Protein AF-A0A972XJC8-F1 (afdb_monomer_lite)

Radius of gyration: 24.73 Å; chains: 1; bounding box: 73×44×59 Å

Foldseek 3Di:
DVVVVVVVVVVVVVVCVVPVCVVVDVPPCPDPDCPDPVVVVVVVVPPPPDDPVVVVVLVVLVVVVLVVLPLQALPDDPVVVCVSSVDDPVSVVCCCVPPVVHDPVLVSLQSLLVVLVVCVVVVVVVPDPPQVSCNSSNHPDPVSNVVSNVVPDDD

Secondary structure (DSSP, 8-state):
-HHHHHHHHHHHHHHHHH-HHHHS-TT----S-TTSHHHHHHHHHT-----HHHHHHHHHHHHHHHHHTGGGSTT--HHHHHHHH---HHHHHHIIIIIS-S-HHHHHHHHHHHHHHHHHHTTGGGTS-HHHHHHHTT-S-HHHHHHHHHHHS--

Sequence (155 aa):
MNRIAATSLMVLCIQLYINPYVLFGFTEVKYFSNTSLIARLYSVKEKTAYSQEWIDDLCRQFDQLEMNKSYLQSSYSMKQLKDELQIPSKSITYYFSEIAKNSFSEWKNKKRTEHAIKLIDEGYLRKYTREQLAKECGFLSRSNFNQALKSYSPK

pLDDT: mean 84.59, std 14.08, range [38.09, 95.75]

Structure (mmCIF, N/CA/C/O backbone):
data_AF-A0A972XJC8-F1
#
_entry.id   AF-A0A972XJC8-F1
#
loop_
_atom_site.group_PDB
_atom_site.id
_atom_site.type_symbol
_atom_site.label_atom_id
_atom_site.label_alt_id
_atom_site.label_comp_id
_atom_site.label_asym_id
_atom_site.label_entity_id
_atom_site.label_seq_id
_atom_site.pdbx_PDB_ins_code
_atom_site.Cartn_x
_atom_site.Cartn_y
_atom_site.Cartn_z
_atom_site.occupancy
_atom_site.B_iso_or_equiv
_atom_site.auth_seq_id
_atom_site.auth_comp_id
_atom_site.auth_asym_id
_atom_site.auth_atom_id
_atom_site.pdbx_PDB_model_num
ATOM 1 N N . MET A 1 1 ? 49.097 26.335 -35.476 1.00 63.31 1 MET A N 1
ATOM 2 C CA . MET A 1 1 ? 48.152 25.279 -35.043 1.00 63.31 1 MET A CA 1
ATOM 3 C C . MET A 1 1 ? 47.646 25.464 -33.613 1.00 63.31 1 MET A C 1
ATOM 5 O O . MET A 1 1 ? 46.438 25.506 -33.433 1.00 63.31 1 MET A O 1
ATOM 9 N N . ASN A 1 2 ? 48.511 25.675 -32.613 1.00 75.31 2 ASN A N 1
ATOM 10 C CA . ASN A 1 2 ? 48.096 25.657 -31.195 1.00 75.31 2 ASN A CA 1
ATOM 11 C C . ASN A 1 2 ? 47.083 26.746 -30.783 1.00 75.31 2 ASN A C 1
ATOM 13 O O . ASN A 1 2 ? 46.225 26.489 -29.947 1.00 75.31 2 ASN A O 1
ATOM 17 N N . ARG A 1 3 ? 47.125 27.942 -31.390 1.00 84.50 3 ARG A N 1
ATOM 18 C CA . ARG A 1 3 ? 46.195 29.040 -31.046 1.00 84.50 3 ARG A CA 1
ATOM 19 C C . ARG A 1 3 ? 44.754 28.766 -31.490 1.00 84.50 3 ARG A C 1
ATOM 21 O O . ARG A 1 3 ? 43.836 29.069 -30.746 1.00 84.50 3 ARG A O 1
ATOM 28 N N . ILE A 1 4 ? 44.572 28.147 -32.657 1.00 88.56 4 ILE A N 1
ATOM 29 C CA . ILE A 1 4 ? 43.247 27.812 -33.208 1.00 88.56 4 ILE A CA 1
ATOM 30 C C . ILE A 1 4 ? 42.611 26.671 -32.404 1.00 88.56 4 ILE A C 1
ATOM 32 O O . ILE A 1 4 ? 41.414 26.690 -32.123 1.00 88.56 4 ILE A O 1
ATOM 36 N N . ALA A 1 5 ? 43.422 25.698 -31.978 1.00 86.69 5 ALA A N 1
ATOM 37 C CA . ALA A 1 5 ? 42.970 24.632 -31.090 1.00 86.69 5 ALA A CA 1
ATOM 38 C C . ALA A 1 5 ? 42.522 25.189 -29.727 1.00 86.69 5 ALA A C 1
ATOM 40 O O . ALA A 1 5 ? 41.445 24.841 -29.250 1.00 86.69 5 ALA A O 1
ATOM 41 N N . ALA A 1 6 ? 43.296 26.112 -29.144 1.00 89.00 6 ALA A N 1
ATOM 42 C CA . ALA A 1 6 ? 42.957 26.745 -27.870 1.00 89.00 6 ALA A CA 1
ATOM 43 C C . ALA A 1 6 ? 41.654 27.559 -27.947 1.00 89.00 6 ALA A C 1
ATOM 45 O O . ALA A 1 6 ? 40.802 27.437 -27.069 1.00 89.00 6 ALA A O 1
ATOM 46 N N . THR A 1 7 ? 41.456 28.338 -29.017 1.00 91.00 7 THR A N 1
ATOM 47 C CA . THR A 1 7 ? 40.209 29.096 -29.204 1.00 91.00 7 THR A CA 1
ATOM 48 C C . THR A 1 7 ? 39.013 28.177 -29.430 1.00 91.00 7 THR A C 1
ATOM 50 O O . THR A 1 7 ? 37.944 28.428 -28.885 1.00 91.00 7 THR A O 1
ATOM 53 N N . SER A 1 8 ? 39.190 27.080 -30.172 1.00 89.94 8 SER A N 1
ATOM 54 C CA . SER A 1 8 ? 38.115 26.108 -30.421 1.00 89.94 8 SER A CA 1
ATOM 55 C C . SER A 1 8 ? 37.698 25.377 -29.140 1.00 89.94 8 SER A C 1
ATOM 57 O O . SER A 1 8 ? 36.509 25.203 -28.885 1.00 89.94 8 SER A O 1
ATOM 59 N N . LEU A 1 9 ? 38.667 25.016 -28.291 1.00 91.62 9 LEU A N 1
ATOM 60 C CA . LEU A 1 9 ? 38.407 24.403 -26.988 1.00 91.62 9 LEU A CA 1
ATOM 61 C C . LEU A 1 9 ? 37.679 25.368 -26.041 1.00 91.62 9 LEU A C 1
ATOM 63 O O . LEU A 1 9 ? 36.739 24.972 -25.359 1.00 91.62 9 LEU A O 1
ATOM 67 N N . MET A 1 10 ? 38.073 26.644 -26.033 1.00 92.62 10 MET A N 1
ATOM 68 C CA . MET A 1 10 ? 37.434 27.661 -25.197 1.00 92.62 10 MET A CA 1
ATOM 69 C C . MET A 1 10 ? 35.967 27.885 -25.592 1.00 92.62 10 MET A C 1
ATOM 71 O O . MET A 1 10 ? 35.107 27.966 -24.718 1.00 92.62 10 MET A O 1
ATOM 75 N N . VAL A 1 11 ? 35.666 27.914 -26.895 1.00 92.69 11 VAL A N 1
ATOM 76 C CA . VAL A 1 11 ? 34.290 28.036 -27.405 1.00 92.69 11 VAL A CA 1
ATOM 77 C C . VAL A 1 11 ? 33.439 26.823 -27.013 1.00 92.69 11 VAL A C 1
ATOM 79 O O . VAL A 1 11 ? 32.319 27.007 -26.538 1.00 92.69 11 VAL A O 1
ATOM 82 N N . LEU A 1 12 ? 33.986 25.606 -27.109 1.00 88.31 12 LEU A N 1
ATOM 83 C CA . LEU A 1 12 ? 33.315 24.384 -26.649 1.00 88.31 12 LEU A CA 1
ATOM 84 C C . LEU A 1 12 ? 32.994 24.426 -25.149 1.00 88.31 12 LEU A C 1
ATOM 86 O O . LEU A 1 12 ? 31.871 24.119 -24.751 1.00 88.31 12 LEU A O 1
ATOM 90 N N . CYS A 1 13 ? 33.943 24.853 -24.312 1.00 87.12 13 CYS A N 1
ATOM 91 C CA . CYS A 1 13 ? 33.722 24.983 -22.870 1.00 87.12 13 CYS A CA 1
ATOM 92 C C . CYS A 1 13 ? 32.628 26.010 -22.540 1.00 87.12 13 CYS A C 1
ATOM 94 O O . CYS A 1 13 ? 31.799 25.766 -21.665 1.00 87.12 13 CYS A O 1
ATOM 96 N N . ILE A 1 14 ? 32.585 27.135 -23.262 1.00 89.94 14 ILE A N 1
ATOM 97 C CA . ILE A 1 14 ? 31.536 28.152 -23.099 1.00 89.94 14 ILE A CA 1
ATOM 98 C C . ILE A 1 14 ? 30.171 27.590 -23.523 1.00 89.94 14 ILE A C 1
ATOM 100 O O . ILE A 1 14 ? 29.179 27.789 -22.825 1.00 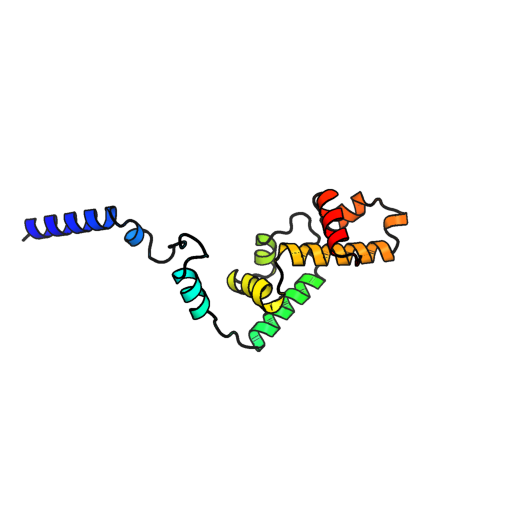89.94 14 ILE A O 1
ATOM 104 N N . GLN A 1 15 ? 30.108 26.840 -24.625 1.00 86.00 15 GLN A N 1
ATOM 105 C CA . GLN A 1 15 ? 28.871 26.207 -25.095 1.00 86.00 15 GLN A CA 1
ATOM 106 C C . GLN A 1 15 ? 28.349 25.138 -24.125 1.00 86.00 15 GLN A C 1
ATOM 108 O O . GLN A 1 15 ? 27.136 25.054 -23.927 1.00 86.00 15 GLN A O 1
ATOM 113 N N . LEU A 1 16 ? 29.241 24.372 -23.486 1.00 84.31 16 LEU A N 1
ATOM 114 C CA . LEU A 1 16 ? 28.895 23.425 -22.420 1.00 84.31 16 LEU A CA 1
ATOM 115 C C . LEU A 1 16 ? 28.418 24.134 -21.145 1.00 84.31 16 LEU A C 1
ATOM 117 O O . LEU A 1 16 ? 27.479 23.666 -20.508 1.00 84.31 16 LEU A O 1
ATOM 121 N N . TYR A 1 17 ? 29.014 25.277 -20.794 1.00 83.69 17 TYR A N 1
ATOM 122 C CA . TYR A 1 17 ? 28.587 26.076 -19.642 1.00 83.69 17 TYR A CA 1
ATOM 123 C C . TYR A 1 17 ? 27.195 26.694 -19.843 1.00 83.69 17 TYR A C 1
ATOM 125 O O . TYR A 1 17 ? 26.376 26.682 -18.929 1.00 83.69 17 TYR A O 1
ATOM 133 N N . ILE A 1 18 ? 26.905 27.195 -21.050 1.00 83.62 18 ILE A N 1
ATOM 134 C CA . ILE A 1 18 ? 25.593 27.769 -21.394 1.00 83.62 18 ILE A CA 1
ATOM 135 C C . ILE A 1 18 ? 24.519 26.677 -21.527 1.00 83.62 18 ILE A C 1
ATOM 137 O O . ILE A 1 18 ? 23.352 26.932 -21.234 1.00 83.62 18 ILE A O 1
ATOM 141 N N . ASN A 1 19 ? 24.897 25.456 -21.921 1.00 76.62 19 ASN A N 1
ATOM 142 C CA . ASN A 1 19 ? 23.995 24.308 -22.017 1.00 76.62 19 ASN A CA 1
ATOM 143 C C . ASN A 1 19 ? 24.337 23.233 -20.974 1.00 76.62 19 ASN A C 1
ATOM 145 O O . ASN A 1 19 ? 24.784 22.140 -21.345 1.00 76.62 19 ASN A O 1
ATOM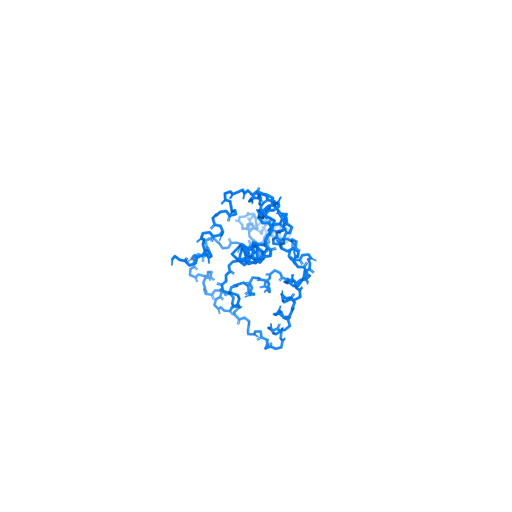 149 N N . PRO A 1 20 ? 24.064 23.480 -19.678 1.00 70.12 20 PRO A N 1
ATOM 150 C CA . PRO A 1 20 ? 24.354 22.512 -18.622 1.00 70.12 20 PRO A CA 1
ATOM 151 C C . PRO A 1 20 ? 23.647 21.165 -18.850 1.00 70.12 20 PRO A C 1
ATOM 153 O O . PRO A 1 20 ? 24.141 20.126 -18.423 1.00 70.12 20 PRO A O 1
ATOM 156 N N . TYR A 1 21 ? 22.536 21.151 -19.598 1.00 68.25 21 TYR A N 1
ATOM 157 C CA . TYR A 1 21 ? 21.818 19.937 -20.002 1.00 68.25 21 TYR A CA 1
ATOM 158 C C . TYR A 1 21 ? 22.679 18.924 -20.778 1.00 68.25 21 TYR A C 1
ATOM 160 O O . TYR A 1 21 ? 22.409 17.729 -20.707 1.00 68.25 21 TYR A O 1
ATOM 168 N N . VAL A 1 22 ? 23.725 19.372 -21.485 1.00 72.62 22 VAL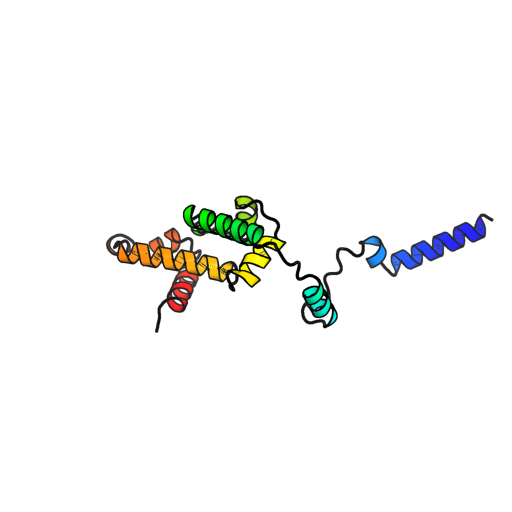 A N 1
ATOM 169 C CA . VAL A 1 22 ? 24.655 18.483 -22.207 1.00 72.62 22 VAL A CA 1
ATOM 170 C C . VAL A 1 22 ? 25.584 17.747 -21.231 1.00 72.62 22 VAL A C 1
ATOM 172 O O . VAL A 1 22 ? 25.897 16.581 -21.449 1.00 72.62 22 VAL A O 1
ATOM 175 N N . LEU A 1 23 ? 25.978 18.401 -20.130 1.00 66.62 23 LEU A N 1
ATOM 176 C CA . LEU A 1 23 ? 26.809 17.834 -19.057 1.00 66.62 23 LEU A CA 1
ATOM 177 C C . LEU A 1 23 ? 26.029 16.875 -18.148 1.00 66.62 23 LEU A C 1
ATOM 179 O O . LEU A 1 23 ? 26.581 15.872 -17.706 1.00 66.62 23 LEU A O 1
ATOM 183 N N . PHE A 1 24 ? 24.750 17.163 -17.887 1.00 64.50 24 PHE A N 1
ATOM 184 C CA . PHE A 1 24 ? 23.893 16.326 -17.036 1.00 64.50 24 PHE A CA 1
ATOM 185 C C . PHE A 1 24 ? 23.373 15.055 -17.726 1.00 64.50 24 PHE A C 1
ATOM 187 O O . PHE A 1 24 ? 22.774 14.207 -17.066 1.00 64.50 24 PHE A O 1
ATOM 194 N N . GLY A 1 25 ? 23.630 14.895 -19.029 1.00 57.06 25 GLY A N 1
ATOM 195 C CA . GLY A 1 25 ? 23.107 13.794 -19.828 1.00 57.06 25 GLY A CA 1
ATOM 196 C C . GLY A 1 25 ? 21.608 13.956 -20.099 1.00 57.06 25 GLY A C 1
ATOM 197 O O . GLY A 1 25 ? 20.821 14.358 -19.245 1.00 57.06 25 GLY A O 1
ATOM 198 N N . PHE A 1 26 ? 21.175 13.599 -21.308 1.00 59.34 26 PHE A N 1
ATOM 199 C CA . PHE A 1 26 ? 19.770 13.680 -21.742 1.00 59.34 26 PHE A CA 1
ATOM 200 C C . PHE A 1 26 ? 18.801 12.772 -20.953 1.00 59.34 26 PHE A C 1
ATOM 202 O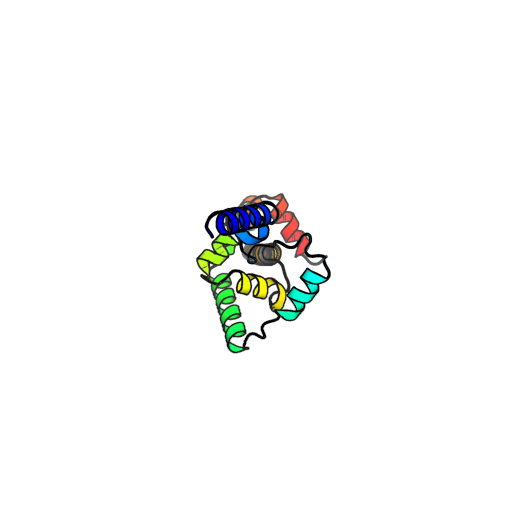 O . PHE A 1 26 ? 17.630 12.658 -21.306 1.00 59.34 26 PHE A O 1
ATOM 209 N N . THR A 1 27 ? 19.267 12.111 -19.895 1.00 54.69 27 THR A N 1
ATOM 210 C CA . THR A 1 27 ? 18.518 11.132 -19.104 1.00 54.69 27 THR A CA 1
ATOM 211 C C . THR A 1 27 ? 17.670 11.756 -17.996 1.00 54.69 27 THR A C 1
ATOM 213 O O . THR A 1 27 ? 16.738 11.110 -17.531 1.00 54.69 27 THR A O 1
ATOM 216 N N . GLU A 1 28 ? 17.929 13.005 -17.595 1.00 46.09 28 GLU A N 1
ATOM 217 C CA . GLU A 1 28 ? 17.224 13.663 -16.478 1.00 46.09 28 GLU A CA 1
ATOM 218 C C . GLU A 1 28 ? 16.487 14.948 -16.884 1.00 46.09 28 GLU A C 1
ATOM 220 O O . GLU A 1 28 ? 16.287 15.859 -16.078 1.00 46.09 28 GLU A O 1
ATOM 225 N N . VAL A 1 29 ? 16.000 15.033 -18.127 1.00 52.19 29 VAL A N 1
ATOM 226 C CA . VAL A 1 29 ? 14.974 16.033 -18.455 1.00 52.19 29 VAL A CA 1
ATOM 227 C C . VAL A 1 29 ? 13.673 15.603 -17.771 1.00 52.19 29 VAL A C 1
ATOM 229 O O . VAL A 1 29 ? 12.806 14.965 -18.365 1.00 52.19 29 VAL A O 1
ATOM 232 N N . LYS A 1 30 ? 13.522 15.948 -16.487 1.00 47.09 30 LYS A N 1
ATOM 233 C CA . LYS A 1 30 ? 12.209 16.043 -15.846 1.00 47.09 30 LYS A CA 1
ATOM 234 C C . LYS A 1 30 ? 11.433 17.098 -16.621 1.00 47.09 30 LYS A C 1
ATOM 236 O O . LYS A 1 30 ? 11.611 18.293 -16.397 1.00 47.09 30 LYS A O 1
ATOM 241 N N . TYR A 1 31 ? 10.631 16.645 -17.581 1.00 51.94 31 TYR A N 1
ATOM 242 C CA . TYR A 1 31 ? 9.769 17.499 -18.381 1.00 51.94 31 TYR A CA 1
ATOM 243 C C . TYR A 1 31 ? 9.013 18.462 -17.467 1.00 51.94 31 TYR A C 1
ATOM 245 O O . TYR A 1 31 ? 8.330 18.062 -16.522 1.00 51.94 31 TYR A O 1
ATOM 253 N N . PHE A 1 32 ? 9.179 19.750 -17.751 1.00 47.56 32 PHE A N 1
ATOM 254 C CA . PHE A 1 32 ? 8.443 20.830 -17.125 1.00 47.56 32 PHE A CA 1
ATOM 255 C C . PHE A 1 32 ? 6.952 20.597 -17.410 1.00 47.56 32 PHE A C 1
ATOM 257 O O . PHE A 1 32 ? 6.470 20.791 -18.524 1.00 47.56 32 PHE A O 1
ATOM 264 N N . SER A 1 33 ? 6.242 20.107 -16.396 1.00 54.50 33 SER A N 1
ATOM 265 C CA . SER A 1 33 ? 4.846 19.659 -16.422 1.00 54.50 33 SER A CA 1
ATOM 266 C C . SER A 1 33 ? 4.559 18.365 -17.213 1.00 54.50 33 SER A C 1
ATOM 268 O O . SER A 1 33 ? 4.747 18.256 -18.429 1.00 54.50 33 SER A O 1
ATOM 270 N N . ASN A 1 34 ? 3.969 17.392 -16.507 1.00 54.72 34 ASN A N 1
ATOM 271 C CA . ASN A 1 34 ? 3.367 16.179 -17.081 1.00 54.72 34 ASN A CA 1
ATOM 272 C C . ASN A 1 34 ? 2.172 16.476 -18.017 1.00 54.72 34 ASN A C 1
ATOM 274 O O . ASN A 1 34 ? 1.613 15.562 -18.616 1.00 54.72 34 ASN A O 1
ATOM 278 N N . THR A 1 35 ? 1.755 17.739 -18.144 1.00 56.88 35 THR A N 1
ATOM 279 C CA . THR A 1 35 ? 0.677 18.196 -19.032 1.00 56.88 35 THR A CA 1
ATOM 280 C C . THR A 1 35 ? 1.162 18.619 -20.415 1.00 56.88 35 THR A C 1
ATOM 282 O O . THR A 1 35 ? 0.330 18.837 -21.298 1.00 56.88 35 THR A O 1
ATOM 285 N N . SER A 1 36 ? 2.476 18.723 -20.645 1.00 75.06 36 SER A N 1
ATOM 286 C CA . SER A 1 36 ? 2.989 19.098 -21.964 1.00 75.06 36 SER A CA 1
ATOM 287 C C . SER A 1 36 ? 2.611 18.061 -23.032 1.00 75.06 36 SER A C 1
ATOM 289 O O . SER A 1 36 ? 2.600 16.850 -22.792 1.00 75.06 36 SER A O 1
ATOM 291 N N . LEU A 1 37 ? 2.309 18.535 -24.246 1.00 70.88 37 LEU A N 1
ATOM 292 C CA . LEU A 1 37 ? 2.016 17.678 -25.402 1.00 70.88 37 LEU A CA 1
ATOM 293 C C . LEU A 1 37 ? 3.154 16.677 -25.649 1.00 70.88 37 LEU A C 1
ATOM 295 O O . LEU A 1 37 ? 2.905 15.516 -25.950 1.00 70.88 37 LEU A O 1
ATOM 299 N N . ILE A 1 38 ? 4.397 17.124 -25.461 1.00 68.75 38 ILE A N 1
ATOM 300 C CA . ILE A 1 38 ? 5.601 16.309 -25.610 1.00 68.75 38 ILE A CA 1
ATOM 301 C C . ILE A 1 38 ? 5.590 15.165 -24.592 1.00 68.75 38 ILE A C 1
ATOM 303 O O . ILE A 1 38 ? 5.716 14.015 -25.000 1.00 68.75 38 ILE A O 1
ATOM 307 N N . ALA A 1 39 ? 5.336 15.439 -23.306 1.00 64.94 39 ALA A N 1
ATOM 308 C CA . ALA A 1 39 ? 5.211 14.391 -22.291 1.00 64.94 39 ALA A CA 1
ATOM 309 C C . ALA A 1 39 ? 4.127 13.367 -22.664 1.00 64.94 39 ALA A C 1
ATOM 311 O O . ALA A 1 39 ? 4.379 12.168 -22.625 1.00 64.94 39 ALA A O 1
ATOM 312 N N . ARG A 1 40 ? 2.958 13.824 -23.134 1.00 64.25 40 ARG A N 1
ATOM 313 C CA . ARG A 1 40 ? 1.872 12.934 -23.583 1.00 64.25 40 ARG A CA 1
ATOM 314 C C . ARG A 1 40 ? 2.265 12.087 -24.797 1.00 64.25 40 ARG A C 1
ATOM 316 O O . ARG A 1 40 ? 1.977 10.897 -24.815 1.00 64.25 40 ARG A O 1
ATOM 323 N N . LEU A 1 41 ? 2.927 12.670 -25.796 1.00 64.06 41 LEU A N 1
ATOM 324 C CA . LEU A 1 41 ? 3.381 11.957 -26.995 1.00 64.06 41 LEU A CA 1
ATOM 325 C C . LEU A 1 41 ? 4.467 10.924 -26.668 1.00 64.06 41 LEU A C 1
ATOM 327 O O . LEU A 1 41 ? 4.430 9.817 -27.201 1.00 64.06 41 LEU A O 1
ATOM 331 N N . TYR A 1 42 ? 5.385 11.246 -25.752 1.00 61.75 42 TYR A N 1
ATOM 332 C CA . TYR A 1 42 ? 6.358 10.284 -25.233 1.00 61.75 42 TYR A CA 1
ATOM 333 C C . TYR A 1 42 ? 5.680 9.163 -24.429 1.00 61.75 42 TYR A C 1
ATOM 335 O O . TYR A 1 42 ? 5.960 7.994 -24.685 1.00 61.75 42 TYR A O 1
ATOM 343 N N . SER A 1 43 ? 4.726 9.476 -23.541 1.00 58.62 43 SER A N 1
ATOM 344 C CA . SER A 1 43 ? 3.968 8.465 -22.780 1.00 58.62 43 SER A CA 1
ATOM 345 C C . SER A 1 43 ? 3.133 7.535 -23.667 1.00 58.62 43 SER A C 1
ATOM 347 O O . SER A 1 43 ? 2.964 6.365 -23.340 1.00 58.62 43 SER A O 1
ATOM 349 N N . VAL A 1 44 ? 2.619 8.029 -24.798 1.00 57.97 44 VAL A N 1
ATOM 350 C CA . VAL A 1 44 ? 1.879 7.216 -25.779 1.00 57.97 44 VAL A CA 1
ATOM 351 C C . VAL A 1 44 ? 2.813 6.280 -26.552 1.00 57.97 44 VAL A C 1
ATOM 353 O O . VAL A 1 44 ? 2.424 5.159 -26.872 1.00 57.97 44 VAL A O 1
ATOM 356 N N . LYS A 1 45 ? 4.050 6.706 -26.833 1.00 53.06 45 LYS A N 1
ATOM 357 C CA . LYS A 1 45 ? 5.014 5.929 -27.627 1.00 53.06 45 LYS A CA 1
ATOM 358 C C . LYS A 1 45 ? 5.662 4.782 -26.843 1.00 53.06 45 LYS A C 1
ATOM 360 O O . LYS A 1 45 ? 6.100 3.809 -27.445 1.00 53.06 45 LYS A O 1
ATOM 365 N N . GLU A 1 46 ? 5.700 4.872 -25.516 1.00 56.84 46 GLU A N 1
ATOM 366 C CA . GLU A 1 46 ? 6.358 3.897 -24.636 1.00 56.84 46 GLU A CA 1
ATOM 367 C C . GLU A 1 46 ? 5.386 2.895 -23.986 1.00 56.84 46 GLU A C 1
ATOM 369 O O . GLU A 1 46 ? 5.680 2.324 -22.933 1.00 56.84 46 GLU A O 1
ATOM 374 N N . LYS A 1 47 ? 4.213 2.657 -24.589 1.00 56.81 47 LYS A N 1
ATOM 375 C CA . LYS A 1 47 ? 3.328 1.564 -24.171 1.00 56.81 47 LYS A CA 1
ATOM 376 C C . LYS A 1 47 ? 3.935 0.241 -24.650 1.00 56.81 47 LYS A C 1
ATOM 378 O O . LYS A 1 47 ? 3.536 -0.316 -25.667 1.00 56.81 47 LYS A O 1
ATOM 383 N N . THR A 1 48 ? 4.970 -0.223 -23.954 1.00 60.88 48 THR A N 1
ATOM 384 C CA . THR A 1 48 ? 5.538 -1.557 -24.155 1.00 60.88 48 THR A CA 1
ATOM 385 C C . THR A 1 48 ? 4.422 -2.572 -23.948 1.00 60.88 48 THR A C 1
ATOM 387 O O . THR A 1 48 ? 3.869 -2.661 -22.853 1.00 60.88 48 THR A O 1
ATOM 390 N N . ALA A 1 49 ? 4.053 -3.295 -25.004 1.00 75.19 49 ALA A N 1
ATOM 391 C CA . ALA A 1 49 ? 3.127 -4.409 -24.898 1.00 75.19 49 ALA A CA 1
ATOM 392 C C . ALA A 1 49 ? 3.816 -5.514 -24.085 1.00 75.19 49 ALA A C 1
ATOM 394 O O . ALA A 1 49 ? 4.709 -6.195 -24.586 1.00 75.19 49 ALA A O 1
ATOM 395 N N . TYR A 1 50 ? 3.465 -5.621 -22.804 1.00 85.19 50 TYR A N 1
ATOM 396 C CA . TYR A 1 50 ? 3.926 -6.707 -21.945 1.00 85.19 50 TYR A CA 1
ATOM 397 C C . TYR A 1 50 ? 3.264 -8.019 -22.382 1.00 85.19 50 TYR A C 1
ATOM 399 O O . TYR A 1 50 ? 2.096 -8.016 -22.775 1.00 85.19 50 TYR A O 1
ATOM 407 N N . SER A 1 51 ? 3.998 -9.134 -22.335 1.00 91.19 51 SER A N 1
ATOM 408 C CA . SER A 1 51 ? 3.417 -10.451 -22.614 1.00 91.19 51 SER A CA 1
ATOM 409 C C . SER A 1 51 ? 2.379 -10.811 -21.549 1.00 91.19 51 SER A C 1
ATOM 411 O O . SER A 1 51 ? 2.501 -10.404 -20.392 1.00 91.19 51 SER A O 1
ATOM 413 N N . GLN A 1 52 ? 1.371 -11.602 -21.925 1.00 90.94 52 GLN A N 1
ATOM 414 C CA . GLN A 1 52 ? 0.343 -12.038 -20.976 1.00 90.94 52 GLN A CA 1
ATOM 415 C C . GLN A 1 52 ? 0.954 -12.827 -19.810 1.00 90.94 52 GLN A C 1
ATOM 417 O O . GLN A 1 52 ? 0.613 -12.574 -18.663 1.00 90.94 52 GLN A O 1
ATOM 422 N N . GLU A 1 53 ? 1.931 -13.693 -20.088 1.00 93.88 53 GLU A N 1
ATOM 423 C CA . GLU A 1 53 ? 2.651 -14.455 -19.060 1.00 93.88 53 GLU A CA 1
ATOM 424 C C . GLU A 1 53 ? 3.327 -13.553 -18.020 1.00 93.88 53 GLU A C 1
ATOM 426 O O . GLU A 1 53 ? 3.300 -13.850 -16.829 1.00 93.88 53 GLU A O 1
ATOM 431 N N . TRP A 1 54 ? 3.900 -12.424 -18.451 1.00 93.25 54 TRP A N 1
ATOM 432 C CA . TRP A 1 54 ? 4.514 -11.461 -17.539 1.00 93.25 54 TRP A CA 1
ATOM 433 C C . TRP A 1 54 ? 3.470 -10.735 -16.686 1.00 93.25 54 TRP A C 1
ATOM 435 O O . TRP A 1 54 ? 3.700 -10.487 -15.505 1.00 93.25 54 TRP A O 1
ATOM 445 N N . ILE A 1 55 ? 2.317 -10.397 -17.274 1.00 93.50 55 ILE A N 1
ATOM 446 C CA . ILE A 1 55 ? 1.202 -9.778 -16.543 1.00 93.50 55 ILE A CA 1
ATOM 447 C C . ILE A 1 55 ? 0.672 -10.749 -15.485 1.00 93.50 55 ILE A C 1
ATOM 449 O O . ILE A 1 55 ? 0.457 -10.348 -14.343 1.00 93.50 55 ILE A O 1
ATOM 453 N N . ASP A 1 56 ? 0.504 -12.018 -15.848 1.00 94.69 56 ASP A N 1
ATOM 454 C CA . ASP A 1 56 ? 0.020 -13.056 -14.942 1.00 94.69 56 ASP A CA 1
ATOM 455 C C . ASP A 1 56 ? 1.004 -13.291 -13.787 1.00 94.69 56 ASP A C 1
ATOM 457 O O . ASP A 1 56 ? 0.582 -13.415 -12.636 1.00 94.69 56 ASP A O 1
ATOM 461 N N . ASP A 1 57 ? 2.312 -13.304 -14.061 1.00 95.06 57 ASP A N 1
ATOM 462 C CA . ASP A 1 57 ? 3.345 -13.385 -13.024 1.00 95.06 57 ASP A CA 1
ATOM 463 C C . ASP A 1 57 ? 3.306 -12.176 -12.078 1.00 95.06 57 ASP A C 1
ATOM 465 O O . ASP A 1 57 ? 3.301 -12.339 -10.857 1.00 95.06 57 ASP A O 1
ATOM 469 N N . LEU A 1 58 ? 3.180 -10.963 -12.625 1.00 94.50 58 LEU A N 1
ATOM 470 C CA . LEU A 1 58 ? 3.055 -9.748 -11.824 1.00 94.50 58 LEU A CA 1
ATOM 471 C C . LEU A 1 58 ? 1.828 -9.805 -10.903 1.00 94.50 58 LEU A C 1
ATOM 473 O O . LEU A 1 58 ? 1.939 -9.485 -9.721 1.00 94.50 58 LEU A O 1
ATOM 477 N N . CYS A 1 59 ? 0.675 -10.245 -11.411 1.00 94.81 59 CYS A N 1
ATOM 478 C CA . CYS A 1 59 ? -0.529 -10.437 -10.602 1.00 94.81 59 CYS A CA 1
ATOM 479 C C . CYS A 1 59 ? -0.300 -11.452 -9.473 1.00 94.81 59 CYS A C 1
ATOM 481 O O . CYS A 1 59 ? -0.623 -11.155 -8.325 1.00 94.81 59 CYS A O 1
ATOM 483 N N . ARG A 1 60 ? 0.340 -12.596 -9.758 1.00 95.19 60 ARG A N 1
ATOM 484 C CA . ARG A 1 60 ? 0.658 -13.607 -8.732 1.00 95.19 60 ARG A CA 1
ATOM 485 C C . ARG A 1 60 ? 1.539 -13.053 -7.616 1.00 95.19 60 ARG A C 1
ATOM 487 O O . ARG A 1 60 ? 1.319 -13.381 -6.453 1.00 95.19 60 ARG A O 1
ATOM 494 N N . GLN A 1 61 ? 2.519 -12.212 -7.946 1.00 94.19 61 GLN A N 1
ATOM 495 C CA . GLN A 1 61 ? 3.371 -11.570 -6.941 1.00 94.19 61 GLN A CA 1
ATOM 496 C C . GLN A 1 61 ? 2.560 -10.643 -6.020 1.00 94.19 61 GLN A C 1
ATOM 498 O O . GLN A 1 61 ? 2.759 -10.644 -4.803 1.00 94.19 61 GLN A O 1
ATOM 503 N N . PHE A 1 62 ? 1.598 -9.894 -6.569 1.00 94.25 62 PHE A N 1
ATOM 504 C CA . PHE A 1 62 ? 0.685 -9.079 -5.763 1.00 94.25 62 PHE A CA 1
ATOM 505 C C . PHE A 1 62 ? -0.291 -9.924 -4.930 1.00 94.25 62 PHE A C 1
ATOM 507 O O . PHE A 1 62 ? -0.539 -9.579 -3.776 1.00 94.25 62 PHE A O 1
ATOM 514 N N . ASP A 1 63 ? -0.779 -11.053 -5.445 1.00 93.88 63 ASP A N 1
ATOM 515 C CA . ASP A 1 63 ? -1.628 -11.972 -4.677 1.00 93.88 63 ASP A CA 1
ATOM 516 C C . ASP A 1 63 ? -0.878 -12.548 -3.462 1.00 93.88 63 ASP A C 1
ATOM 518 O O . ASP A 1 63 ? -1.399 -12.566 -2.344 1.00 93.88 63 ASP A O 1
ATOM 522 N N . GLN A 1 64 ? 0.382 -12.956 -3.643 1.00 92.94 64 GLN A N 1
ATOM 523 C CA . GLN A 1 64 ? 1.240 -13.421 -2.545 1.00 92.94 64 GLN A CA 1
ATOM 524 C C . GLN A 1 64 ? 1.474 -12.327 -1.498 1.00 92.94 64 GLN A C 1
ATOM 526 O O . GLN A 1 64 ? 1.432 -12.582 -0.291 1.00 92.94 64 GLN A O 1
ATOM 531 N N . LEU A 1 65 ? 1.668 -11.089 -1.947 1.00 92.56 65 LEU A N 1
ATOM 532 C CA . LEU A 1 65 ? 1.816 -9.941 -1.062 1.00 92.56 65 LEU A CA 1
ATOM 533 C C . LEU A 1 65 ? 0.557 -9.685 -0.224 1.00 92.56 65 LEU A C 1
ATOM 535 O O . LEU A 1 65 ? 0.644 -9.357 0.964 1.00 92.56 65 LEU A O 1
ATOM 539 N N . GLU A 1 66 ? -0.623 -9.874 -0.812 1.00 91.81 66 GLU A N 1
ATOM 540 C CA . GLU A 1 66 ? -1.888 -9.770 -0.089 1.00 91.81 66 GLU A CA 1
ATOM 541 C C . GLU A 1 66 ? -2.047 -10.871 0.970 1.00 91.81 66 GLU A C 1
ATOM 543 O O . GLU A 1 66 ? -2.552 -10.602 2.063 1.00 91.81 66 GLU A O 1
ATOM 548 N N . MET A 1 67 ? -1.550 -12.082 0.703 1.00 90.88 67 MET A N 1
ATOM 549 C CA . MET A 1 67 ? -1.532 -13.170 1.686 1.00 90.88 67 MET A CA 1
ATOM 550 C C . MET A 1 67 ? -0.614 -12.875 2.879 1.00 90.88 67 MET A C 1
ATOM 552 O O . MET A 1 67 ? -0.978 -13.186 4.016 1.00 90.88 67 MET A O 1
ATOM 556 N N . ASN A 1 68 ? 0.535 -12.234 2.642 1.00 91.75 68 ASN A N 1
ATOM 557 C CA . ASN A 1 68 ? 1.503 -11.883 3.688 1.00 91.75 68 ASN A CA 1
ATOM 558 C C . ASN A 1 68 ? 1.015 -10.762 4.616 1.00 91.75 68 ASN A C 1
ATOM 560 O O . ASN A 1 68 ? 1.481 -10.644 5.748 1.00 91.75 68 ASN A O 1
ATOM 564 N N . LYS A 1 69 ? 0.068 -9.935 4.155 1.00 93.38 69 LYS A N 1
ATOM 565 C CA . LYS A 1 69 ? -0.515 -8.814 4.913 1.00 93.38 69 LYS A CA 1
ATOM 566 C C . LYS A 1 69 ? 0.493 -7.778 5.425 1.00 93.38 69 LYS A C 1
ATOM 568 O O . LYS A 1 69 ? 0.173 -7.009 6.334 1.00 93.38 69 LYS A O 1
ATOM 573 N N . SER A 1 70 ? 1.667 -7.667 4.803 1.00 93.12 70 SER A N 1
ATOM 574 C CA . SER A 1 70 ? 2.682 -6.645 5.115 1.00 93.12 70 SER A CA 1
ATOM 575 C C . SER A 1 70 ? 2.110 -5.221 5.060 1.00 93.12 70 SER A C 1
ATOM 577 O O . SER A 1 70 ? 2.510 -4.339 5.823 1.00 93.12 70 SER A O 1
ATOM 579 N N . TYR A 1 71 ? 1.071 -5.009 4.243 1.00 94.00 71 TYR A N 1
ATOM 580 C CA . TYR A 1 71 ? 0.326 -3.755 4.151 1.00 94.00 71 TYR A CA 1
ATOM 581 C C . TYR A 1 71 ? -0.347 -3.307 5.462 1.00 94.00 71 TYR A C 1
ATOM 583 O O . TYR A 1 71 ? -0.680 -2.125 5.583 1.00 94.00 71 TYR A O 1
ATOM 591 N N . LEU A 1 72 ? -0.538 -4.184 6.453 1.00 95.56 72 LEU A N 1
ATOM 592 C CA . LEU A 1 72 ? -1.066 -3.832 7.780 1.00 95.56 72 LEU A CA 1
ATOM 593 C C . LEU A 1 72 ? -0.031 -3.130 8.670 1.00 95.56 72 LEU A C 1
ATOM 595 O O . LEU A 1 72 ? -0.391 -2.523 9.673 1.00 95.56 72 LEU A O 1
ATOM 599 N N . GLN A 1 73 ? 1.251 -3.130 8.302 1.00 94.88 73 GLN A N 1
ATOM 600 C CA . GLN A 1 73 ? 2.264 -2.384 9.044 1.00 94.88 73 GLN A CA 1
ATOM 601 C C . GLN A 1 73 ? 2.045 -0.876 8.884 1.00 94.88 73 GLN A C 1
ATOM 603 O O . GLN A 1 73 ? 1.959 -0.359 7.769 1.00 94.88 73 GLN A O 1
ATOM 608 N N . SER A 1 74 ? 2.006 -0.120 9.982 1.00 90.88 74 SER A N 1
ATOM 609 C CA . SER A 1 74 ? 1.741 1.328 9.926 1.00 90.88 74 SER A CA 1
ATOM 610 C C . SER A 1 74 ? 2.749 2.112 9.080 1.00 90.88 74 SER A C 1
ATOM 612 O O . SER A 1 74 ? 2.377 3.105 8.455 1.00 90.88 74 SER A O 1
ATOM 614 N N . SER A 1 75 ? 3.999 1.647 9.008 1.00 92.56 75 SER A N 1
ATOM 615 C CA . SER A 1 75 ? 5.052 2.254 8.189 1.00 92.56 75 SER A CA 1
ATOM 616 C C . SER A 1 75 ? 4.936 1.944 6.693 1.00 92.56 75 SER A C 1
ATOM 618 O O . SER A 1 75 ? 5.610 2.622 5.923 1.00 92.56 75 SER A O 1
ATOM 620 N N . TYR A 1 76 ? 4.068 1.003 6.277 1.00 94.31 76 TYR A N 1
ATOM 621 C CA . TYR A 1 76 ? 4.039 0.440 4.923 1.00 94.31 76 TYR A CA 1
ATOM 622 C C . TYR A 1 76 ? 3.945 1.505 3.822 1.00 94.31 76 TYR A C 1
ATOM 624 O O . TYR A 1 76 ? 2.924 2.187 3.633 1.00 94.31 76 TYR A O 1
ATOM 632 N N . SER A 1 77 ? 5.043 1.632 3.088 1.00 93.38 77 SER A N 1
ATOM 633 C CA . SER A 1 77 ? 5.300 2.654 2.081 1.00 93.38 77 SER A CA 1
ATOM 634 C C . SER A 1 77 ? 5.599 2.028 0.721 1.00 93.38 77 SER A C 1
ATOM 636 O O . SER A 1 77 ? 5.936 0.852 0.623 1.00 93.38 77 SER A O 1
ATOM 638 N N . MET A 1 78 ? 5.546 2.840 -0.339 1.00 92.06 78 MET A N 1
ATOM 639 C CA . MET A 1 78 ? 5.945 2.411 -1.686 1.00 92.06 78 MET A CA 1
ATOM 640 C C . MET A 1 78 ? 7.383 1.865 -1.716 1.00 92.06 78 MET A C 1
ATOM 642 O O . MET A 1 78 ? 7.692 0.969 -2.492 1.00 92.06 78 MET A O 1
ATOM 646 N N . LYS A 1 79 ? 8.268 2.387 -0.854 1.00 91.94 79 LYS A N 1
ATOM 647 C CA . LYS A 1 79 ? 9.634 1.876 -0.717 1.00 91.94 79 LYS A CA 1
ATOM 648 C C . LYS A 1 79 ? 9.636 0.443 -0.178 1.00 91.94 79 LYS A C 1
ATOM 650 O O . LYS A 1 79 ? 10.251 -0.413 -0.789 1.00 91.94 79 LYS A O 1
ATOM 655 N N . GLN A 1 80 ? 8.897 0.173 0.898 1.00 92.69 80 GLN A N 1
ATOM 656 C CA . GLN A 1 80 ? 8.799 -1.183 1.450 1.00 92.69 80 GLN A CA 1
ATOM 657 C C . GLN A 1 80 ? 8.155 -2.162 0.473 1.00 92.69 80 GLN A C 1
ATOM 659 O O . GLN A 1 80 ? 8.642 -3.275 0.359 1.00 92.69 80 GLN A O 1
ATOM 664 N N . LEU A 1 81 ? 7.133 -1.738 -0.277 1.00 94.00 81 LEU A N 1
ATOM 665 C CA . LEU A 1 81 ? 6.546 -2.561 -1.339 1.00 94.00 81 LEU A CA 1
ATOM 666 C C . LEU A 1 81 ? 7.599 -2.973 -2.380 1.00 94.00 81 LEU A C 1
ATOM 668 O O . LEU A 1 81 ? 7.662 -4.129 -2.786 1.00 94.00 81 LEU A O 1
ATOM 672 N N . LYS A 1 82 ? 8.441 -2.025 -2.805 1.00 91.62 82 LYS A N 1
ATOM 673 C CA . LYS A 1 82 ? 9.537 -2.297 -3.742 1.00 91.62 82 LYS A CA 1
ATOM 674 C C . LYS A 1 82 ? 10.580 -3.244 -3.165 1.00 91.62 82 LYS A C 1
ATOM 676 O O . LYS A 1 82 ? 11.038 -4.127 -3.878 1.00 91.62 82 LYS A O 1
ATOM 681 N N . ASP A 1 83 ? 10.961 -3.024 -1.912 1.00 91.06 83 ASP A N 1
ATOM 682 C CA . ASP A 1 83 ? 11.967 -3.836 -1.232 1.00 91.06 83 ASP A CA 1
ATOM 683 C C . ASP A 1 83 ? 11.448 -5.272 -0.998 1.00 91.06 83 ASP A C 1
ATOM 685 O O . ASP A 1 83 ? 12.216 -6.223 -1.105 1.00 91.06 83 ASP A O 1
ATOM 689 N N . GLU A 1 84 ? 10.144 -5.429 -0.737 1.00 92.00 84 GLU A N 1
ATOM 690 C CA . GLU A 1 84 ? 9.462 -6.714 -0.527 1.00 92.00 84 GLU A CA 1
ATOM 691 C C . GLU A 1 84 ? 9.300 -7.513 -1.825 1.00 92.00 84 GLU A C 1
ATOM 693 O O . GLU A 1 84 ? 9.638 -8.692 -1.861 1.00 92.00 84 GLU A O 1
ATOM 698 N N . LEU A 1 85 ? 8.814 -6.875 -2.894 1.00 90.62 85 LEU A N 1
ATOM 699 C CA . LEU A 1 85 ? 8.592 -7.546 -4.177 1.00 90.62 85 LEU A CA 1
ATOM 700 C C . LEU A 1 85 ? 9.872 -7.687 -5.014 1.00 90.62 85 LEU A C 1
ATOM 702 O O . LEU A 1 85 ? 9.934 -8.521 -5.906 1.00 90.62 85 LEU A O 1
ATOM 706 N N . GLN A 1 86 ? 10.889 -6.855 -4.770 1.00 89.81 86 GLN A N 1
ATOM 707 C CA . GLN A 1 86 ? 12.110 -6.767 -5.586 1.00 89.81 86 GLN A CA 1
ATOM 708 C C . GLN A 1 86 ? 11.852 -6.486 -7.083 1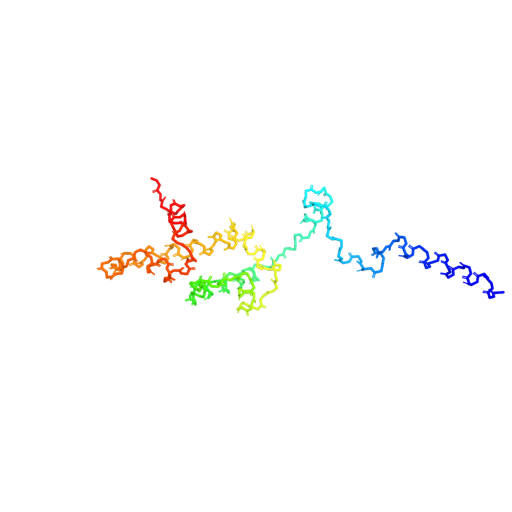.00 89.81 86 GLN A C 1
ATOM 710 O O . GLN A 1 86 ? 12.672 -6.799 -7.945 1.00 89.81 86 GLN A O 1
ATOM 715 N N . ILE A 1 87 ? 10.730 -5.832 -7.406 1.00 88.00 87 ILE A N 1
ATOM 716 C CA . ILE A 1 87 ? 10.328 -5.501 -8.781 1.00 88.00 87 ILE A CA 1
ATOM 717 C C . ILE A 1 87 ? 10.715 -4.046 -9.133 1.00 88.00 87 ILE A C 1
ATOM 719 O O . ILE A 1 87 ? 10.623 -3.145 -8.287 1.00 88.00 87 ILE A O 1
ATOM 723 N N . PRO A 1 88 ? 11.087 -3.748 -10.397 1.00 88.38 88 PRO A N 1
ATOM 724 C CA . PRO A 1 88 ? 11.284 -2.377 -10.867 1.00 88.38 88 PRO A CA 1
ATOM 725 C C . PRO A 1 88 ? 10.069 -1.459 -10.644 1.00 88.38 88 PRO A C 1
ATOM 727 O O . PRO A 1 88 ? 8.921 -1.851 -10.858 1.00 88.38 88 PRO A O 1
ATOM 730 N N . SER A 1 89 ? 10.319 -0.176 -10.329 1.00 87.44 89 SER A N 1
ATOM 731 C CA . SER A 1 89 ? 9.254 0.823 -10.099 1.00 87.44 89 SER A CA 1
ATOM 732 C C . SER A 1 89 ? 8.254 0.905 -11.257 1.00 87.44 89 SER A C 1
ATOM 734 O O . SER A 1 89 ? 7.072 1.131 -11.026 1.00 87.44 89 SER A O 1
ATOM 736 N N . LYS A 1 90 ? 8.728 0.739 -12.501 1.00 88.50 90 LYS A N 1
ATOM 737 C CA . LYS A 1 90 ? 7.894 0.828 -13.708 1.00 88.50 90 LYS A CA 1
ATOM 738 C C . LYS A 1 90 ? 6.790 -0.232 -13.702 1.00 88.50 90 LYS A C 1
ATOM 740 O O . LYS A 1 90 ? 5.654 0.098 -14.018 1.00 88.50 90 LYS A O 1
ATOM 745 N N . SER A 1 91 ? 7.098 -1.457 -13.280 1.00 90.88 91 SER A N 1
ATOM 746 C CA . SER A 1 91 ? 6.128 -2.553 -13.213 1.00 90.88 91 SER A CA 1
ATOM 747 C C . SER A 1 91 ? 5.093 -2.332 -12.112 1.00 90.88 91 SER A C 1
ATOM 749 O O . SER A 1 91 ? 3.917 -2.598 -12.318 1.00 90.88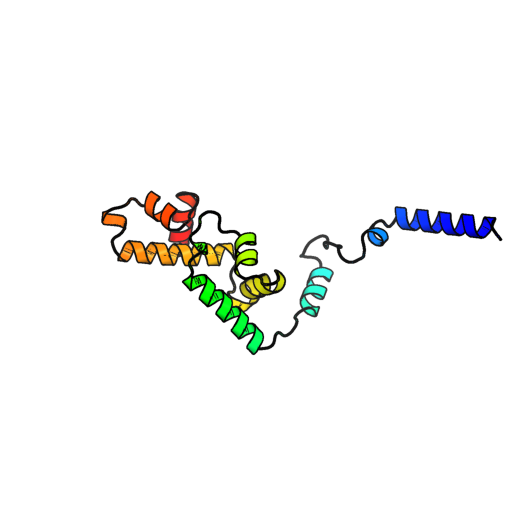 91 SER A O 1
ATOM 751 N N . ILE A 1 92 ? 5.504 -1.789 -10.962 1.00 92.38 92 ILE A N 1
ATOM 752 C CA . ILE A 1 92 ? 4.579 -1.451 -9.869 1.00 92.38 92 ILE A CA 1
ATOM 753 C C . ILE A 1 92 ? 3.637 -0.324 -10.298 1.00 92.38 92 ILE A C 1
ATOM 755 O O . ILE A 1 92 ? 2.430 -0.406 -10.085 1.00 92.38 92 ILE A O 1
ATOM 759 N N . THR A 1 93 ? 4.172 0.715 -10.944 1.00 90.75 93 THR A N 1
ATOM 760 C CA . THR A 1 93 ? 3.349 1.778 -11.526 1.00 90.75 93 THR A CA 1
ATOM 761 C C . THR A 1 93 ? 2.372 1.203 -12.546 1.00 90.75 93 THR A C 1
ATOM 763 O O . THR A 1 93 ? 1.190 1.514 -12.464 1.00 90.75 93 THR A O 1
ATOM 766 N N . TYR A 1 94 ? 2.842 0.328 -13.444 1.00 91.12 94 TYR A N 1
ATOM 767 C CA . TYR A 1 94 ? 2.000 -0.362 -14.421 1.00 91.12 94 TYR A CA 1
ATOM 768 C C . TYR A 1 94 ? 0.888 -1.174 -13.749 1.00 91.12 94 TYR A C 1
ATOM 770 O O . TYR A 1 94 ? -0.264 -1.069 -14.156 1.00 91.12 94 TYR A O 1
ATOM 778 N N . TYR A 1 95 ? 1.194 -1.921 -12.685 1.00 93.88 95 TYR A N 1
ATOM 779 C CA . TYR A 1 95 ? 0.188 -2.665 -11.930 1.00 93.88 95 TYR A CA 1
ATOM 780 C C . TYR A 1 95 ? -0.918 -1.739 -11.418 1.00 93.88 95 TYR A C 1
ATOM 782 O O . TYR A 1 95 ? -2.092 -1.954 -11.707 1.00 93.88 95 TYR A O 1
ATOM 790 N N . PHE A 1 96 ? -0.559 -0.659 -10.725 1.00 93.81 96 PHE A N 1
ATOM 791 C CA . PHE A 1 96 ? -1.542 0.266 -10.162 1.00 93.81 96 PHE A CA 1
ATOM 792 C C . PHE A 1 96 ? -2.335 1.034 -11.235 1.00 93.81 96 PHE A C 1
ATOM 794 O O . PHE A 1 96 ? -3.551 1.195 -11.112 1.00 93.81 96 PHE A O 1
ATOM 801 N N . SER A 1 97 ? -1.686 1.469 -12.319 1.00 89.50 97 SER A N 1
ATOM 802 C CA . SER A 1 97 ? -2.331 2.276 -13.363 1.00 89.50 97 SER A CA 1
ATOM 803 C C . SER A 1 97 ? -3.118 1.460 -14.389 1.00 89.50 97 SER A C 1
ATOM 805 O O . SER A 1 97 ? -4.153 1.915 -14.879 1.00 89.50 97 SER A O 1
ATOM 807 N N . GLU A 1 98 ? -2.636 0.273 -14.756 1.00 89.75 98 GLU A N 1
ATOM 808 C CA . GLU A 1 98 ? -3.206 -0.533 -15.839 1.00 89.75 98 GLU A CA 1
ATOM 809 C C . GLU A 1 98 ? -4.006 -1.737 -15.362 1.00 89.75 98 GLU A C 1
ATOM 811 O O . GLU A 1 98 ? -5.015 -2.046 -15.990 1.00 89.75 98 GLU A O 1
ATOM 816 N N . ILE A 1 99 ? -3.623 -2.365 -14.249 1.00 91.38 99 ILE A N 1
ATOM 817 C CA . ILE A 1 99 ? -4.276 -3.586 -13.759 1.00 91.38 99 ILE A CA 1
ATOM 818 C C . ILE A 1 99 ? -5.271 -3.246 -12.646 1.00 91.38 99 ILE A C 1
ATOM 820 O O . ILE A 1 99 ? -6.476 -3.417 -12.809 1.00 91.38 99 ILE A O 1
ATOM 824 N N . ALA A 1 100 ? -4.786 -2.702 -11.529 1.00 90.69 100 ALA A N 1
ATOM 825 C CA . ALA A 1 100 ? -5.600 -2.440 -10.344 1.00 90.69 100 ALA A CA 1
ATOM 826 C C . ALA A 1 100 ? -6.522 -1.217 -10.490 1.00 90.69 100 ALA A C 1
ATOM 828 O O . ALA A 1 100 ? -7.486 -1.084 -9.732 1.00 90.69 100 ALA A O 1
ATOM 829 N N . LYS A 1 101 ? -6.220 -0.323 -11.446 1.00 90.69 101 LYS A N 1
ATOM 830 C CA . LYS A 1 101 ? -6.950 0.932 -11.718 1.00 90.69 101 LYS A CA 1
ATOM 831 C C . LYS A 1 101 ? -7.172 1.776 -10.455 1.00 90.69 101 LYS A C 1
ATOM 833 O O . LYS A 1 101 ? -8.214 2.403 -10.285 1.00 90.69 101 LYS A O 1
ATOM 838 N N . ASN A 1 102 ? -6.182 1.787 -9.568 1.00 91.38 102 ASN A N 1
ATOM 839 C CA . ASN A 1 102 ? -6.193 2.543 -8.324 1.00 91.38 102 ASN A CA 1
ATOM 840 C C . ASN A 1 102 ? -4.768 2.951 -7.938 1.00 91.38 102 ASN A C 1
ATOM 842 O O . ASN A 1 102 ? -3.782 2.359 -8.366 1.00 91.38 102 ASN A O 1
ATOM 846 N N . SER A 1 103 ? -4.643 3.993 -7.127 1.00 92.81 103 SER A N 1
ATOM 847 C CA . SER A 1 103 ? -3.358 4.366 -6.546 1.00 92.81 103 SER A CA 1
ATOM 848 C C . SER A 1 103 ? -2.938 3.377 -5.454 1.00 92.81 103 SER A C 1
ATOM 850 O O . SER A 1 103 ? -3.770 2.764 -4.786 1.00 92.81 103 SER A O 1
ATOM 852 N N . PHE A 1 104 ? -1.634 3.299 -5.177 1.00 92.94 104 PHE A N 1
ATOM 853 C CA . PHE A 1 104 ? -1.105 2.516 -4.052 1.00 92.94 104 PHE A CA 1
ATOM 854 C C . PHE A 1 104 ? -1.782 2.854 -2.714 1.00 92.94 104 PHE A C 1
ATOM 856 O O . PHE A 1 104 ? -2.067 1.962 -1.916 1.00 92.94 104 PHE A O 1
ATOM 863 N N . SER A 1 105 ? -2.060 4.138 -2.459 1.00 92.00 105 SER A N 1
ATOM 864 C CA . SER A 1 105 ? -2.753 4.562 -1.238 1.00 92.00 105 SER A CA 1
ATOM 865 C C . SER A 1 105 ? -4.185 4.038 -1.178 1.00 92.00 105 SER A C 1
ATOM 867 O O . SER A 1 105 ? -4.618 3.600 -0.115 1.00 92.00 105 SER A O 1
ATOM 869 N N . GLU A 1 106 ? -4.911 4.057 -2.296 1.00 92.50 106 GLU A N 1
ATOM 870 C CA . GLU A 1 106 ? -6.271 3.516 -2.373 1.00 92.50 106 GLU A CA 1
ATOM 871 C C . GLU A 1 106 ? -6.276 2.000 -2.205 1.00 92.50 106 GLU A C 1
ATOM 873 O O . GLU A 1 106 ? -7.033 1.503 -1.376 1.00 92.50 106 GLU A O 1
ATOM 878 N N . TRP A 1 107 ? -5.394 1.275 -2.902 1.00 94.06 107 TRP A N 1
ATOM 879 C CA . TRP A 1 107 ? -5.241 -0.173 -2.730 1.00 94.06 107 TRP A CA 1
ATOM 880 C C . TRP A 1 107 ? -4.918 -0.534 -1.276 1.00 94.06 107 TRP A C 1
ATOM 882 O O . TRP A 1 107 ? -5.597 -1.365 -0.672 1.00 94.06 107 TRP A O 1
ATOM 892 N N . LYS A 1 108 ? -3.948 0.153 -0.662 1.00 93.69 108 LYS A N 1
ATOM 893 C CA . LYS A 1 108 ? -3.558 -0.087 0.732 1.00 93.69 108 LYS A CA 1
ATOM 894 C C . LYS A 1 108 ? -4.717 0.175 1.689 1.00 93.69 108 LYS A C 1
ATOM 896 O O . LYS A 1 108 ? -4.987 -0.636 2.571 1.00 93.69 108 LYS A O 1
ATOM 901 N N . ASN A 1 109 ? -5.411 1.301 1.530 1.00 93.75 109 ASN A N 1
ATOM 902 C CA . ASN A 1 109 ? -6.548 1.643 2.382 1.00 93.75 109 ASN A CA 1
ATOM 903 C C . ASN A 1 109 ? -7.703 0.656 2.194 1.00 93.75 109 ASN A C 1
ATOM 905 O O . ASN A 1 109 ? -8.287 0.237 3.186 1.00 93.75 109 ASN A O 1
ATOM 909 N N . LYS A 1 110 ? -7.980 0.234 0.955 1.00 92.81 110 LYS A N 1
ATOM 910 C CA . LYS A 1 110 ? -8.970 -0.796 0.627 1.00 92.81 110 LYS A CA 1
ATOM 911 C C . LYS A 1 110 ? -8.687 -2.088 1.393 1.00 92.81 110 LYS A C 1
ATOM 913 O O . LYS A 1 110 ? -9.534 -2.531 2.162 1.00 92.81 110 LYS A O 1
ATOM 918 N N . LYS A 1 111 ? -7.470 -2.626 1.280 1.00 94.56 111 LYS A N 1
ATOM 919 C CA . LYS A 1 111 ? -7.072 -3.878 1.947 1.00 94.56 111 LYS A CA 1
ATOM 920 C C . LYS A 1 111 ? -7.113 -3.785 3.472 1.00 94.56 111 LYS A C 1
ATOM 922 O O . LYS A 1 111 ? -7.519 -4.729 4.148 1.00 94.56 111 LYS A O 1
ATOM 927 N N . ARG A 1 112 ? -6.731 -2.636 4.036 1.00 95.75 112 ARG A N 1
ATOM 928 C CA . ARG A 1 112 ? -6.830 -2.381 5.484 1.00 95.75 112 ARG A CA 1
ATOM 929 C C . ARG A 1 112 ? -8.276 -2.286 5.961 1.00 95.75 112 ARG A C 1
ATOM 931 O O . ARG A 1 112 ? -8.593 -2.810 7.023 1.00 95.75 112 ARG A O 1
ATOM 938 N N . THR A 1 113 ? -9.150 -1.646 5.189 1.00 94.50 113 THR A N 1
ATOM 939 C CA . THR A 1 113 ? -10.579 -1.552 5.505 1.00 94.50 113 THR A CA 1
ATOM 940 C C . THR A 1 113 ? -11.265 -2.914 5.413 1.00 94.50 113 THR A C 1
ATOM 942 O O . THR A 1 113 ? -12.000 -3.273 6.327 1.00 94.50 113 THR A O 1
ATOM 945 N N . GLU A 1 114 ? -10.983 -3.705 4.374 1.00 93.69 114 GLU A N 1
ATOM 946 C CA . GLU A 1 114 ? -11.471 -5.087 4.245 1.00 93.69 114 GLU A CA 1
ATOM 947 C C . GLU A 1 114 ? -11.059 -5.938 5.456 1.00 93.69 114 GLU A C 1
ATOM 949 O O . GLU A 1 114 ? -11.876 -6.663 6.025 1.00 93.69 114 GLU A O 1
ATOM 954 N N . HIS A 1 115 ? -9.811 -5.793 5.912 1.00 95.25 115 HIS A N 1
ATOM 955 C CA . HIS A 1 115 ? -9.344 -6.465 7.121 1.00 95.25 115 HIS A CA 1
ATOM 956 C C . HIS A 1 115 ? -10.071 -5.985 8.387 1.00 95.25 115 HIS A C 1
ATOM 958 O O . HIS A 1 115 ? -10.457 -6.808 9.217 1.00 95.25 115 HIS A O 1
ATOM 964 N N . ALA A 1 116 ? -10.309 -4.677 8.515 1.00 94.81 116 ALA A N 1
ATOM 965 C CA . ALA A 1 116 ? -11.043 -4.112 9.642 1.00 94.81 116 ALA A CA 1
ATOM 966 C C . ALA A 1 116 ? -12.482 -4.638 9.718 1.00 94.81 116 ALA A C 1
ATOM 968 O O . ALA A 1 116 ? -12.934 -4.997 10.800 1.00 94.81 116 ALA A O 1
ATOM 969 N N . ILE A 1 117 ? -13.183 -4.712 8.581 1.00 93.69 117 ILE A N 1
ATOM 970 C CA . ILE A 1 117 ? -14.548 -5.254 8.498 1.00 93.69 117 ILE A CA 1
ATOM 971 C C . ILE A 1 117 ? -14.558 -6.709 8.965 1.00 93.69 117 ILE A C 1
ATOM 973 O O . ILE A 1 117 ? -15.335 -7.056 9.849 1.00 93.69 117 ILE A O 1
ATOM 977 N N . LYS A 1 118 ? -13.616 -7.526 8.480 1.00 94.44 118 LYS A N 1
ATOM 978 C CA . LYS A 1 118 ? -13.487 -8.920 8.916 1.00 94.44 118 LYS A CA 1
ATOM 979 C C . LYS A 1 118 ? -13.314 -9.048 10.437 1.00 94.44 118 LYS A C 1
ATOM 981 O O . LYS A 1 118 ? -13.991 -9.856 11.060 1.00 94.44 118 LYS A O 1
ATOM 986 N N . LEU A 1 119 ? -12.456 -8.231 11.049 1.00 95.12 119 LEU A N 1
ATOM 987 C CA . LEU A 1 119 ? -12.275 -8.233 12.508 1.00 95.12 119 LEU A CA 1
ATOM 988 C C . LEU A 1 119 ? -13.545 -7.791 13.255 1.00 95.12 119 LEU A C 1
ATOM 990 O O . LEU A 1 119 ? -13.851 -8.311 14.328 1.00 95.12 119 LEU A O 1
ATOM 994 N N . ILE A 1 120 ? -14.292 -6.828 12.709 1.00 93.56 120 ILE A N 1
ATOM 995 C CA . ILE A 1 120 ? -15.576 -6.395 13.278 1.00 93.56 120 ILE A CA 1
ATOM 996 C C . ILE A 1 120 ? -16.574 -7.555 13.272 1.00 93.56 120 ILE A C 1
ATOM 998 O O . ILE A 1 120 ? -17.188 -7.813 14.311 1.00 93.56 120 ILE A O 1
ATOM 1002 N N . ASP A 1 121 ? -16.682 -8.271 12.153 1.00 93.88 121 ASP A N 1
ATOM 1003 C CA . ASP A 1 121 ? -17.577 -9.421 11.992 1.00 93.88 121 ASP A CA 1
ATOM 1004 C C . ASP A 1 121 ? -17.188 -10.582 12.924 1.00 93.88 121 ASP A C 1
ATOM 1006 O O . ASP A 1 121 ? -18.050 -11.246 13.498 1.00 93.88 121 ASP A O 1
ATOM 1010 N N . GLU A 1 122 ? -15.889 -10.764 13.174 1.00 95.69 122 GLU A N 1
ATOM 1011 C CA . GLU A 1 122 ? -15.343 -11.710 14.161 1.00 95.69 122 GLU A CA 1
ATOM 1012 C C . GLU A 1 122 ? -15.561 -11.262 15.625 1.00 95.69 122 GLU A C 1
ATOM 1014 O O . GLU A 1 122 ? -15.208 -11.972 16.569 1.00 95.69 122 GLU A O 1
ATOM 1019 N N . GLY A 1 123 ? -16.167 -10.093 15.852 1.00 94.12 123 GLY A N 1
ATOM 1020 C CA . GLY A 1 123 ? -16.516 -9.597 17.181 1.00 94.12 123 GLY A CA 1
ATOM 1021 C C . GLY A 1 123 ? -15.377 -8.890 17.918 1.00 94.12 123 GLY A C 1
ATOM 1022 O O . GLY A 1 123 ? -15.482 -8.691 19.130 1.00 94.12 123 GLY A O 1
ATOM 1023 N N . TYR A 1 124 ? -14.320 -8.453 17.224 1.00 94.69 124 TYR A N 1
ATOM 1024 C CA . TYR A 1 124 ? -13.165 -7.758 17.817 1.00 94.69 124 TYR A CA 1
ATOM 1025 C C . TYR A 1 124 ? -13.577 -6.551 18.680 1.00 94.69 124 TYR A C 1
ATOM 1027 O O . TYR A 1 124 ? -13.053 -6.345 19.778 1.00 94.69 124 TYR A O 1
ATOM 1035 N N . LEU A 1 125 ? -14.592 -5.799 18.236 1.00 93.56 125 LEU A N 1
ATOM 1036 C CA . LEU A 1 125 ? -15.114 -4.623 18.947 1.00 93.56 125 LEU A CA 1
ATOM 1037 C C . LEU A 1 125 ? -15.861 -4.938 20.254 1.00 93.56 125 LEU A C 1
ATOM 1039 O O . LEU A 1 125 ? -16.204 -4.018 20.991 1.00 93.56 125 LEU A O 1
ATOM 1043 N N . ARG A 1 126 ? -16.113 -6.213 20.574 1.00 94.50 126 ARG A N 1
ATOM 1044 C CA . ARG A 1 126 ? -16.649 -6.610 21.888 1.00 94.50 126 ARG A CA 1
ATOM 1045 C C . ARG A 1 126 ? -15.586 -6.538 22.985 1.00 94.50 126 ARG A C 1
ATOM 1047 O O . ARG A 1 126 ? -15.933 -6.427 24.156 1.00 94.50 126 ARG A O 1
ATOM 1054 N N . LYS A 1 127 ? -14.306 -6.629 22.608 1.00 95.12 127 LYS A N 1
ATOM 1055 C CA . LYS A 1 127 ? -13.163 -6.689 23.530 1.00 95.12 127 LYS A CA 1
ATOM 1056 C C . LYS A 1 127 ? -12.236 -5.480 23.414 1.00 95.12 127 LYS A C 1
ATOM 1058 O O . LYS A 1 127 ? -11.615 -5.098 24.402 1.00 95.12 127 LYS A O 1
ATOM 1063 N N . TYR A 1 128 ? -12.135 -4.892 22.227 1.00 95.56 128 TYR A N 1
ATOM 1064 C CA . TYR A 1 128 ? -11.197 -3.817 21.924 1.00 95.56 128 TYR A CA 1
ATOM 1065 C C . TYR A 1 128 ? -11.913 -2.575 21.404 1.00 95.56 128 TYR A C 1
ATOM 1067 O O . TYR A 1 128 ? -13.015 -2.645 20.857 1.00 95.56 128 TYR A O 1
ATOM 1075 N N . THR A 1 129 ? -11.274 -1.417 21.549 1.00 93.81 129 THR A N 1
ATOM 1076 C CA . THR A 1 129 ? -11.839 -0.153 21.075 1.00 93.81 129 THR A CA 1
ATOM 1077 C C . THR A 1 129 ? -11.620 0.042 19.573 1.00 93.81 129 THR A C 1
ATOM 1079 O O . THR A 1 129 ? -10.772 -0.597 18.942 1.00 93.81 129 THR A O 1
ATOM 1082 N N . ARG A 1 130 ? -12.352 0.993 18.982 1.00 91.31 130 ARG A N 1
ATOM 1083 C CA . ARG A 1 130 ? -12.164 1.382 17.573 1.00 91.31 130 ARG A CA 1
ATOM 1084 C C . ARG A 1 130 ? -10.751 1.908 17.302 1.00 91.31 130 ARG A C 1
ATOM 1086 O O . ARG A 1 130 ? -10.241 1.756 16.199 1.00 91.31 130 ARG A O 1
ATOM 1093 N N . GLU A 1 131 ? -10.111 2.511 18.299 1.00 91.81 131 GLU A N 1
ATOM 1094 C CA . GLU A 1 131 ? -8.733 3.004 18.216 1.00 91.81 131 GLU A CA 1
ATOM 1095 C C . GLU A 1 131 ? -7.736 1.854 18.119 1.00 91.81 131 GLU A C 1
ATOM 1097 O O . GLU A 1 131 ? -6.796 1.921 17.329 1.00 91.81 131 GLU A O 1
ATOM 1102 N N . GLN A 1 132 ? -7.958 0.794 18.898 1.00 94.00 132 GLN A N 1
ATOM 1103 C CA . GLN A 1 132 ? -7.138 -0.411 18.838 1.00 94.00 132 GLN A CA 1
ATOM 1104 C C . GLN A 1 132 ? -7.317 -1.115 17.494 1.00 94.00 132 GLN A C 1
ATOM 1106 O O . GLN A 1 132 ? -6.320 -1.441 16.861 1.00 94.00 132 GLN A O 1
ATOM 1111 N N . LEU A 1 133 ? -8.555 -1.228 17.002 1.00 95.00 133 LEU A N 1
ATOM 1112 C CA . LEU A 1 133 ? -8.833 -1.763 15.667 1.00 95.00 133 LEU A CA 1
ATOM 1113 C C . LEU A 1 133 ? -8.124 -0.961 14.563 1.00 95.00 133 LEU A C 1
ATOM 1115 O O . LEU A 1 133 ? -7.503 -1.540 13.676 1.00 95.00 133 LEU A O 1
ATOM 1119 N N . ALA A 1 134 ? -8.176 0.373 14.626 1.00 94.00 134 ALA A N 1
ATOM 1120 C CA . ALA A 1 134 ? -7.491 1.232 13.663 1.00 94.00 134 ALA A CA 1
ATOM 1121 C C . ALA A 1 134 ? -5.972 0.988 13.661 1.00 94.00 134 ALA A C 1
ATOM 1123 O O . ALA A 1 134 ? -5.363 0.902 12.593 1.00 94.00 134 ALA A O 1
ATOM 1124 N N . LYS A 1 135 ? -5.370 0.847 14.849 1.00 94.44 135 LYS A N 1
ATOM 1125 C CA . LYS A 1 135 ? -3.942 0.551 15.005 1.00 94.44 135 LYS A CA 1
ATOM 1126 C C . LYS A 1 135 ? -3.589 -0.843 14.481 1.00 94.44 135 LYS A C 1
ATOM 1128 O O . LYS A 1 135 ? -2.592 -0.968 13.777 1.00 94.44 135 LYS A O 1
ATOM 1133 N N . GLU A 1 136 ? -4.414 -1.845 14.775 1.00 94.38 136 GLU A N 1
ATOM 1134 C CA . GLU A 1 136 ? -4.262 -3.225 14.291 1.00 94.38 136 GLU A CA 1
ATOM 1135 C C . GLU A 1 136 ? -4.299 -3.290 12.760 1.00 94.38 136 GLU A C 1
ATOM 1137 O O . GLU A 1 136 ? -3.513 -3.986 12.127 1.00 94.38 136 GLU A O 1
ATOM 1142 N N . CYS A 1 137 ? -5.155 -2.476 12.142 1.00 95.62 137 CYS A N 1
ATOM 1143 C CA . CYS A 1 137 ? -5.258 -2.380 10.688 1.00 95.62 137 CYS A CA 1
ATOM 1144 C C . CYS A 1 137 ? -4.192 -1.460 10.055 1.00 95.62 137 CYS A C 1
ATOM 1146 O O . CYS A 1 137 ? -4.265 -1.160 8.863 1.00 95.62 137 CYS A O 1
ATOM 1148 N N . GLY A 1 138 ? -3.220 -0.963 10.827 1.00 94.75 138 GLY A N 1
ATOM 1149 C CA . GLY A 1 138 ? -2.101 -0.162 10.324 1.00 94.75 138 GLY A CA 1
ATOM 1150 C C . GLY A 1 138 ? -2.398 1.313 10.064 1.00 94.75 138 GLY A C 1
ATOM 1151 O O . GLY A 1 138 ? -1.608 1.995 9.399 1.00 94.75 138 GLY A O 1
ATOM 1152 N N . PHE A 1 139 ? -3.533 1.846 10.521 1.00 94.50 139 PHE A N 1
ATOM 1153 C CA . PHE A 1 139 ? -3.843 3.266 10.353 1.00 94.50 139 PHE A CA 1
ATOM 1154 C C . PHE A 1 139 ? -3.062 4.123 11.354 1.00 94.50 139 PHE A C 1
ATOM 1156 O O . PHE A 1 139 ? -3.048 3.865 12.554 1.00 94.50 139 PHE A O 1
ATOM 1163 N N . LEU A 1 140 ? -2.437 5.193 10.851 1.00 89.31 140 LEU A N 1
ATOM 1164 C CA . LEU A 1 140 ? -1.653 6.127 11.669 1.00 89.31 140 LEU A CA 1
ATOM 1165 C C . LEU A 1 140 ? -2.522 7.002 12.580 1.00 89.31 140 LEU A C 1
ATOM 1167 O O . LEU A 1 140 ? -2.056 7.477 13.611 1.00 89.31 140 LEU A O 1
ATOM 1171 N N . SER A 1 141 ? -3.774 7.250 12.193 1.00 88.94 141 SER A N 1
ATOM 1172 C CA . SER A 1 141 ? -4.688 8.103 12.945 1.00 88.94 141 SER A CA 1
ATOM 1173 C C . SER A 1 141 ? -6.127 7.601 12.849 1.00 88.94 141 SER A C 1
ATOM 1175 O O . SER A 1 141 ? -6.536 7.002 11.850 1.00 88.94 141 SER A O 1
ATOM 1177 N N . ARG A 1 142 ? -6.924 7.921 13.876 1.00 87.81 142 ARG A N 1
ATOM 1178 C CA . ARG A 1 142 ? -8.378 7.676 13.891 1.00 87.81 142 ARG A CA 1
ATOM 1179 C C . ARG A 1 142 ? -9.085 8.371 12.726 1.00 87.81 142 ARG A C 1
ATOM 1181 O O . ARG A 1 142 ? -10.038 7.828 12.180 1.00 87.81 142 ARG A O 1
ATOM 1188 N N . SER A 1 143 ? -8.617 9.563 12.347 1.00 90.06 143 SER A N 1
ATOM 1189 C CA . SER A 1 143 ? -9.193 10.333 11.239 1.00 90.06 143 SER A CA 1
ATOM 1190 C C . SER A 1 143 ? -9.056 9.579 9.914 1.00 90.06 143 SER A C 1
ATOM 1192 O O . SER A 1 143 ? -10.051 9.368 9.223 1.00 90.06 143 SER A O 1
ATOM 1194 N N . ASN A 1 144 ? -7.853 9.068 9.623 1.00 90.19 144 ASN A N 1
ATOM 1195 C CA . ASN A 1 144 ? -7.580 8.317 8.397 1.00 90.19 144 ASN A CA 1
ATOM 1196 C C . ASN A 1 144 ? -8.399 7.022 8.342 1.00 90.19 144 ASN A C 1
ATOM 1198 O O . ASN A 1 144 ? -8.939 6.682 7.293 1.00 90.19 144 ASN A O 1
ATOM 1202 N N . PHE A 1 145 ? -8.527 6.327 9.476 1.00 93.00 145 PHE A N 1
ATOM 1203 C CA . PHE A 1 145 ? -9.355 5.126 9.583 1.00 93.00 145 PHE A CA 1
ATOM 1204 C C . PHE A 1 145 ? -10.831 5.414 9.289 1.00 93.00 145 PHE A C 1
ATOM 1206 O O . PHE A 1 145 ? -11.439 4.763 8.443 1.00 93.00 145 PHE A O 1
ATOM 1213 N N . ASN A 1 146 ? -11.399 6.433 9.937 1.00 90.94 146 ASN A N 1
ATOM 1214 C CA . ASN A 1 146 ? -12.798 6.807 9.736 1.00 90.94 146 ASN A CA 1
ATOM 1215 C C . ASN A 1 146 ? -13.072 7.257 8.296 1.00 90.94 146 ASN A C 1
ATOM 1217 O O . ASN A 1 146 ? -14.134 6.957 7.756 1.00 90.94 146 ASN A O 1
ATOM 1221 N N . GLN A 1 147 ? -12.135 7.974 7.670 1.00 90.94 147 GLN A N 1
ATOM 1222 C CA . GLN A 1 147 ? -12.250 8.365 6.267 1.00 90.94 147 GLN A CA 1
ATOM 1223 C C . GLN A 1 147 ? -12.244 7.138 5.349 1.00 90.94 147 GLN A C 1
ATOM 1225 O O . GLN A 1 147 ? -13.119 7.019 4.496 1.00 90.94 147 GLN A O 1
ATOM 1230 N N . ALA A 1 148 ? -11.308 6.209 5.558 1.00 90.69 148 ALA A N 1
ATOM 1231 C CA . ALA A 1 148 ? -11.207 4.990 4.762 1.00 90.69 148 ALA A CA 1
ATOM 1232 C C . ALA A 1 148 ? -12.452 4.097 4.897 1.00 90.69 148 ALA A C 1
ATOM 1234 O O . ALA A 1 148 ? -12.948 3.598 3.890 1.00 90.69 148 ALA A O 1
ATOM 1235 N N . LEU A 1 149 ? -13.000 3.952 6.109 1.00 89.19 149 LEU A N 1
ATOM 1236 C CA . LEU A 1 149 ? -14.249 3.221 6.341 1.00 89.19 149 LEU A CA 1
ATOM 1237 C C . LEU A 1 149 ? -15.446 3.870 5.640 1.00 89.19 149 LEU A C 1
ATOM 1239 O O . LEU A 1 149 ? -16.228 3.177 4.995 1.00 89.19 149 LEU A O 1
ATOM 1243 N N . LYS A 1 150 ? -15.587 5.198 5.732 1.00 87.56 150 LYS A N 1
ATOM 1244 C CA . LYS A 1 150 ? -16.686 5.929 5.078 1.00 87.56 150 LYS A CA 1
ATOM 1245 C C . LYS A 1 150 ? -16.662 5.791 3.560 1.00 87.56 150 LYS A C 1
ATOM 1247 O O . LYS A 1 150 ? -17.722 5.695 2.960 1.00 87.56 150 LYS A O 1
ATOM 1252 N N . SER A 1 151 ? -15.477 5.786 2.953 1.00 85.06 151 SER A N 1
ATOM 1253 C CA . SER A 1 151 ? -15.339 5.599 1.505 1.00 85.06 151 SER A CA 1
ATOM 1254 C C . SER A 1 151 ? -15.718 4.193 1.038 1.00 85.06 151 SER A C 1
ATOM 1256 O O . SER A 1 151 ? -15.985 4.011 -0.144 1.00 85.06 151 SER A O 1
ATOM 1258 N N . TYR A 1 152 ? -15.705 3.206 1.939 1.00 78.56 152 TYR A N 1
ATOM 1259 C CA . TYR A 1 152 ? -15.922 1.798 1.607 1.00 78.56 152 TYR A CA 1
ATOM 1260 C C . TYR A 1 152 ? -17.309 1.280 1.995 1.00 78.56 152 TYR A C 1
ATOM 1262 O O . TYR A 1 152 ? -17.788 0.313 1.411 1.00 78.56 152 TYR A O 1
ATOM 1270 N N . SER A 1 153 ? -17.964 1.913 2.971 1.00 68.06 153 SER A N 1
ATOM 1271 C CA . SER A 1 153 ? -19.338 1.568 3.325 1.00 68.06 153 SER A CA 1
ATOM 1272 C C . SER A 1 153 ? -20.282 2.069 2.227 1.00 68.06 153 SER A C 1
ATOM 1274 O O . SER A 1 153 ? -20.263 3.270 1.934 1.00 68.06 153 SER A O 1
ATOM 1276 N N . PRO A 1 154 ? -21.120 1.205 1.625 1.00 53.41 154 PRO A N 1
ATOM 1277 C CA . PRO A 1 154 ? -22.199 1.680 0.771 1.00 53.41 154 PRO A CA 1
ATOM 1278 C C . PRO A 1 154 ? -23.114 2.597 1.598 1.00 53.41 154 PRO A C 1
ATOM 1280 O O . PRO A 1 154 ? -23.346 2.340 2.784 1.00 53.41 154 PRO A O 1
ATOM 1283 N N . LYS A 1 155 ? -23.536 3.710 0.989 1.00 38.09 155 LYS A N 1
ATOM 1284 C CA . LYS A 1 155 ? -24.527 4.625 1.569 1.00 38.09 155 LYS A CA 1
ATOM 1285 C C . LYS A 1 155 ? -25.883 3.952 1.706 1.00 38.09 155 LYS A C 1
ATOM 1287 O O . LYS A 1 155 ? -26.225 3.168 0.794 1.00 38.09 155 LYS A O 1
#